Protein AF-A0A925XJE8-F1 (afdb_monomer_lite)

Radius of gyration: 25.17 Å; chains: 1; bounding box: 56×82×47 Å

Foldseek 3Di:
DDDDDDDDDDDDDDDDDDPDPDPPPPDDDDLQPPPLPCLVPPVCVVSVVQCVDPVSVLVSLVVLLVCLVAVLPCVNPVVVLVVVCVVCLVVQQPDPPDPAHSVLVCCQRVQDQDPPPRDPDDRDGHSNRSSVSSSVNSCPDPSSVVSVVVVVPD

Sequence (154 aa):
GRPRDGGPGGPGGGPPGAGGPGGGGPRGGNVELDPLVGLTDKSKPLRSRLLAVPSLKAKYLAHVKQIAEESLDWKTLGPVVAQYEKLIGKEIEADTKKLTSYAAFQQAVSGTAAPAAEQRGRPHMGLKQFADQRRAFLLNHAEIKALGATTSAK

Secondary structure (DSSP, 8-state):
------PPPPP----------------S--TT--TTTTTT-TT-HHHHHHHTSHHHHHHHHHHHHHIIIIIS-HHHHHHHHHHHHHHHHHHHHH-SS-SS-HHHHHHHHH-PPPPTTS-SSSPPPPHHHHHHHHHHHHHH-HHHHHHHHHHTT-

Structure (mmCIF, N/CA/C/O backbone):
data_AF-A0A925XJE8-F1
#
_entry.id   AF-A0A925XJE8-F1
#
loop_
_atom_site.group_PDB
_atom_site.id
_atom_site.type_symbol
_atom_site.label_atom_id
_atom_site.label_alt_id
_atom_site.label_comp_id
_atom_site.label_asym_id
_atom_site.label_entity_id
_atom_site.label_seq_id
_atom_site.pdbx_PDB_ins_code
_atom_site.Cartn_x
_atom_site.Cartn_y
_atom_site.Cartn_z
_atom_site.occupancy
_atom_site.B_iso_or_equiv
_atom_site.auth_seq_id
_atom_site.auth_comp_id
_atom_site.auth_asym_id
_atom_site.auth_atom_id
_atom_site.pdbx_PDB_model_num
ATOM 1 N N . GLY A 1 1 ? 31.530 -67.759 -20.639 1.00 37.84 1 GLY A N 1
ATOM 2 C CA . GLY A 1 1 ? 31.417 -67.253 -19.251 1.00 37.84 1 GLY A CA 1
ATOM 3 C C . GLY A 1 1 ? 32.752 -66.653 -18.855 1.00 37.84 1 GLY A C 1
ATOM 4 O O . GLY A 1 1 ? 33.748 -67.178 -19.314 1.00 37.84 1 GLY A O 1
ATOM 5 N N . ARG A 1 2 ? 32.871 -65.575 -18.082 1.00 39.50 2 ARG A N 1
ATOM 6 C CA . ARG A 1 2 ? 31.941 -64.830 -17.215 1.00 39.50 2 ARG A CA 1
ATOM 7 C C . ARG A 1 2 ? 32.265 -63.317 -17.295 1.00 39.50 2 ARG A C 1
ATOM 9 O O . ARG A 1 2 ? 33.362 -62.984 -17.730 1.00 39.50 2 ARG A O 1
ATOM 16 N N . PRO A 1 3 ? 31.338 -62.427 -16.900 1.00 44.25 3 PRO A N 1
ATOM 17 C CA . PRO A 1 3 ? 31.505 -60.974 -16.964 1.00 44.25 3 PRO A CA 1
ATOM 18 C C . PRO A 1 3 ? 31.995 -60.332 -15.648 1.00 44.25 3 PRO A C 1
ATOM 20 O O . PRO A 1 3 ? 31.817 -60.911 -14.580 1.00 44.25 3 PRO A O 1
ATOM 23 N N . ARG A 1 4 ? 32.439 -59.070 -15.789 1.00 44.06 4 ARG A N 1
ATOM 24 C CA . ARG A 1 4 ? 32.437 -57.940 -14.828 1.00 44.06 4 ARG A CA 1
ATOM 25 C C . ARG A 1 4 ? 33.266 -58.071 -13.544 1.00 44.06 4 ARG A C 1
ATOM 27 O O . ARG A 1 4 ? 32.805 -58.614 -12.545 1.00 44.06 4 ARG A O 1
ATOM 34 N N . ASP A 1 5 ? 34.398 -57.372 -13.546 1.00 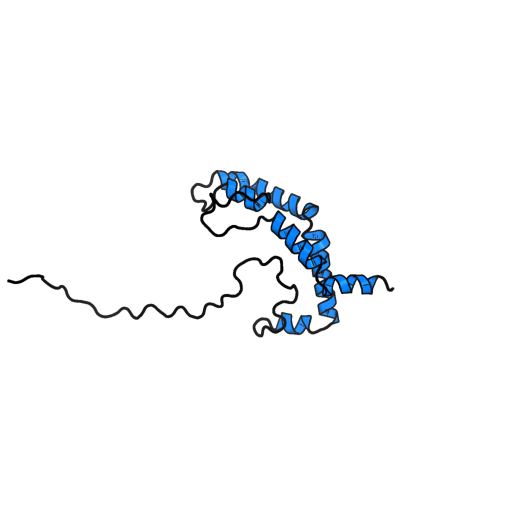43.66 5 ASP A N 1
ATOM 35 C CA . ASP A 1 5 ? 35.084 -56.908 -12.341 1.00 43.66 5 ASP A CA 1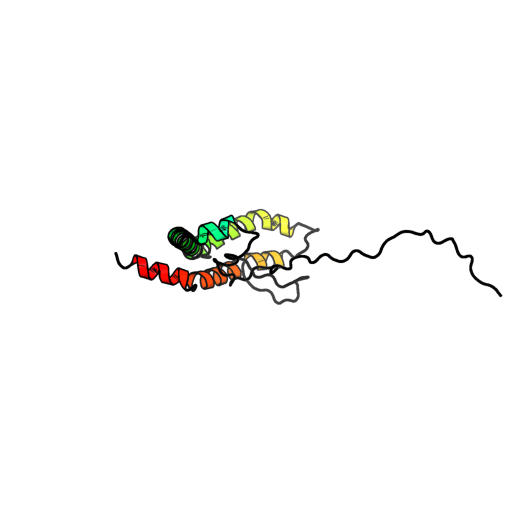
ATOM 36 C C . ASP A 1 5 ? 34.215 -55.875 -11.607 1.00 43.66 5 ASP A C 1
ATOM 38 O O . ASP A 1 5 ? 33.996 -54.752 -12.069 1.00 43.66 5 ASP A O 1
ATOM 42 N N . GLY A 1 6 ? 33.664 -56.297 -10.470 1.00 37.69 6 GLY A N 1
ATOM 43 C CA . GLY A 1 6 ? 33.004 -55.435 -9.499 1.00 37.69 6 GLY A CA 1
ATOM 44 C C . GLY A 1 6 ? 34.038 -54.763 -8.600 1.00 37.69 6 GLY A C 1
ATOM 45 O O . GLY A 1 6 ? 34.721 -55.435 -7.830 1.00 37.69 6 GLY A O 1
ATOM 46 N N . GLY A 1 7 ? 34.134 -53.436 -8.686 1.00 39.06 7 GLY A N 1
ATOM 47 C CA . GLY A 1 7 ? 34.843 -52.622 -7.699 1.00 39.06 7 GLY A CA 1
ATOM 48 C C . GLY A 1 7 ? 34.026 -52.465 -6.401 1.00 39.06 7 GLY A C 1
ATOM 49 O O . GLY A 1 7 ? 32.794 -52.522 -6.454 1.00 39.06 7 GLY A O 1
ATOM 50 N N . PRO A 1 8 ? 34.670 -52.279 -5.232 1.00 45.00 8 PRO A N 1
ATOM 51 C CA . PRO A 1 8 ? 34.026 -52.414 -3.926 1.00 45.00 8 PRO A CA 1
ATOM 52 C C . PRO A 1 8 ? 33.112 -51.228 -3.599 1.00 45.00 8 PRO A C 1
ATOM 54 O O . PRO A 1 8 ? 33.530 -50.071 -3.641 1.00 45.00 8 PRO A O 1
ATOM 57 N N . GLY A 1 9 ? 31.869 -51.528 -3.217 1.00 38.34 9 GLY A N 1
ATOM 58 C CA . GLY A 1 9 ? 30.932 -50.560 -2.653 1.00 38.34 9 GLY A CA 1
ATOM 59 C C . GLY A 1 9 ? 31.372 -50.111 -1.260 1.00 38.34 9 GLY A C 1
ATOM 60 O O . GLY A 1 9 ? 31.465 -50.921 -0.339 1.00 38.34 9 GLY A O 1
ATOM 61 N N . GLY A 1 10 ? 31.633 -48.813 -1.109 1.00 40.34 10 GLY A N 1
ATOM 62 C CA . GLY A 1 10 ? 31.811 -48.175 0.192 1.00 40.34 10 GLY A CA 1
ATOM 63 C C . GLY A 1 10 ? 30.463 -47.990 0.910 1.00 40.34 10 GLY A C 1
ATOM 64 O O . GLY A 1 10 ? 29.484 -47.611 0.262 1.00 40.34 10 GLY A O 1
ATOM 65 N N . PRO A 1 11 ? 30.377 -48.236 2.228 1.00 45.75 11 PRO A N 1
ATOM 66 C CA . PRO A 1 11 ? 29.166 -48.013 3.005 1.00 45.75 11 PRO A CA 1
ATOM 67 C C . PRO A 1 11 ? 29.133 -46.577 3.547 1.00 45.75 11 PRO A C 1
ATOM 69 O O . PRO A 1 11 ? 30.085 -46.135 4.185 1.00 45.75 11 PRO A O 1
ATOM 72 N N . GLY A 1 12 ? 28.019 -45.865 3.363 1.00 40.06 12 GLY A N 1
ATOM 73 C CA . GLY A 1 12 ? 27.729 -44.666 4.158 1.00 40.06 12 GLY A CA 1
ATOM 74 C C . GLY A 1 12 ? 27.203 -43.473 3.368 1.00 40.06 12 GLY A C 1
ATOM 75 O O . GLY A 1 12 ? 27.959 -42.644 2.880 1.00 40.06 12 GLY A O 1
ATOM 76 N N . GLY A 1 13 ? 25.882 -43.343 3.330 1.00 38.59 13 GLY A N 1
ATOM 77 C CA . GLY A 1 13 ? 25.186 -42.130 2.918 1.00 38.59 13 GLY A CA 1
ATOM 78 C C . GLY A 1 13 ? 23.717 -42.317 3.248 1.00 38.59 13 GLY A C 1
ATOM 79 O O . GLY A 1 13 ? 23.016 -43.002 2.514 1.00 38.59 13 GLY A O 1
ATOM 80 N N . GLY A 1 14 ? 23.309 -41.837 4.424 1.00 39.94 14 GLY A N 1
ATOM 81 C CA . GLY A 1 14 ? 21.997 -42.086 5.019 1.00 39.94 14 GLY A CA 1
ATOM 82 C C . GLY A 1 14 ? 20.805 -41.688 4.135 1.00 39.94 14 GLY A C 1
ATOM 83 O O . GLY A 1 14 ? 20.974 -41.040 3.101 1.00 39.94 14 GLY A O 1
ATOM 84 N N . PRO A 1 15 ? 19.584 -42.071 4.545 1.00 46.41 15 PRO A N 1
ATOM 85 C CA . PRO A 1 15 ? 18.379 -41.788 3.779 1.00 46.41 15 PRO A CA 1
ATOM 86 C C . PRO A 1 15 ? 18.255 -40.278 3.532 1.00 46.41 15 PRO A C 1
ATOM 88 O O . PRO A 1 15 ? 18.564 -39.505 4.446 1.00 46.41 15 PRO A O 1
ATOM 91 N N . PRO A 1 16 ? 17.797 -39.839 2.342 1.00 46.22 16 PRO A N 1
ATOM 92 C CA . PRO A 1 16 ? 17.530 -38.432 2.104 1.00 46.22 16 PRO A CA 1
ATOM 93 C C . PRO A 1 16 ? 16.570 -37.946 3.183 1.00 46.22 16 PRO A C 1
ATOM 95 O O . PRO A 1 16 ? 15.459 -38.458 3.331 1.00 46.22 16 PRO A O 1
ATOM 98 N N . GLY A 1 17 ? 17.084 -37.018 3.991 1.00 40.06 17 GLY A N 1
ATOM 99 C CA . GLY A 1 17 ? 16.416 -36.494 5.162 1.00 40.06 17 GLY A CA 1
ATOM 100 C C . GLY A 1 17 ? 14.999 -36.079 4.816 1.00 40.06 17 GLY A C 1
ATOM 101 O O . GLY A 1 17 ? 14.759 -35.374 3.835 1.00 40.06 17 GLY A O 1
ATOM 102 N N . ALA A 1 18 ? 14.080 -36.547 5.656 1.00 41.31 18 ALA A N 1
ATOM 103 C CA . ALA A 1 18 ? 12.727 -36.054 5.745 1.00 41.31 18 ALA A CA 1
ATOM 104 C C . ALA A 1 18 ? 12.753 -34.528 5.626 1.00 41.31 18 ALA A C 1
ATOM 106 O O . ALA A 1 18 ? 13.340 -33.839 6.465 1.00 41.31 18 ALA A O 1
ATOM 107 N N . GLY A 1 19 ? 12.130 -34.013 4.564 1.00 37.25 19 GLY A N 1
ATOM 108 C CA . GLY A 1 19 ? 11.743 -32.618 4.504 1.00 37.25 19 GLY A CA 1
ATOM 109 C C . GLY A 1 19 ? 10.903 -32.356 5.742 1.00 37.25 19 GLY A C 1
ATOM 110 O O . GLY A 1 19 ? 9.752 -32.784 5.815 1.00 37.25 19 GLY A O 1
ATOM 111 N N . GLY A 1 20 ? 11.520 -31.729 6.746 1.00 37.16 20 GLY A N 1
ATOM 112 C CA . GLY A 1 20 ? 10.824 -31.290 7.942 1.00 37.16 20 GLY A CA 1
ATOM 113 C C . GLY A 1 20 ? 9.610 -30.467 7.518 1.00 37.16 20 GLY A C 1
ATOM 114 O O . GLY A 1 20 ? 9.657 -29.853 6.446 1.00 37.16 20 GLY A O 1
ATOM 115 N N . PRO A 1 21 ? 8.522 -30.464 8.304 1.00 41.53 21 PRO A N 1
ATOM 116 C CA . PRO A 1 21 ? 7.301 -29.753 7.967 1.00 41.53 21 PRO A CA 1
ATOM 117 C C . PRO A 1 21 ? 7.611 -28.258 7.924 1.00 41.53 21 PRO A C 1
ATOM 119 O O . PRO A 1 21 ? 7.509 -27.530 8.909 1.00 41.53 21 PRO A O 1
ATOM 122 N N . GLY A 1 22 ? 8.062 -27.806 6.757 1.00 36.00 22 GLY A N 1
ATOM 123 C CA . GLY A 1 22 ? 8.247 -26.416 6.441 1.00 36.00 22 GLY A CA 1
ATOM 124 C C . GLY A 1 22 ? 6.866 -25.816 6.526 1.00 36.00 22 GLY A C 1
ATOM 125 O O . GLY A 1 22 ? 6.006 -26.146 5.712 1.00 36.00 22 GLY A O 1
ATOM 126 N N . GLY A 1 23 ? 6.658 -24.987 7.547 1.00 38.62 23 GLY A N 1
ATOM 127 C CA . GLY A 1 23 ? 5.463 -24.184 7.712 1.00 38.62 23 GLY A CA 1
ATOM 128 C C . GLY A 1 23 ? 5.204 -23.425 6.421 1.00 38.62 23 GLY A C 1
ATOM 129 O O . GLY A 1 23 ? 5.772 -22.362 6.176 1.00 38.62 23 GLY A O 1
ATOM 130 N N . GLY A 1 24 ? 4.347 -24.002 5.585 1.00 36.81 24 GLY A N 1
ATOM 131 C CA . GLY A 1 24 ? 3.751 -23.372 4.427 1.00 36.81 24 GLY A CA 1
ATOM 132 C C . GLY A 1 24 ? 2.715 -22.376 4.915 1.00 36.81 24 GLY A C 1
ATOM 133 O O . GLY A 1 24 ? 1.530 -22.531 4.648 1.00 36.81 24 GLY A O 1
ATOM 134 N N . GLY A 1 25 ? 3.156 -21.359 5.659 1.00 44.28 25 GLY A N 1
ATOM 135 C CA . GLY A 1 25 ? 2.393 -20.125 5.744 1.00 44.28 25 GLY A CA 1
ATOM 136 C C . GLY A 1 25 ? 2.192 -19.617 4.313 1.00 44.28 25 GLY A C 1
ATOM 137 O O . GLY A 1 25 ? 3.124 -19.765 3.515 1.00 44.28 25 GLY A O 1
ATOM 138 N N . PRO A 1 26 ? 1.015 -19.080 3.949 1.00 42.03 26 PRO A N 1
ATOM 139 C CA . PRO A 1 26 ? 0.713 -18.678 2.580 1.00 42.03 26 PRO A CA 1
ATOM 140 C C . PRO A 1 26 ? 1.847 -17.839 1.979 1.00 42.03 26 PRO A C 1
ATOM 142 O O . PRO A 1 26 ? 2.068 -16.683 2.341 1.00 42.03 26 PRO A O 1
ATOM 145 N N . ARG A 1 27 ? 2.620 -18.461 1.085 1.00 46.12 27 ARG A N 1
ATOM 146 C CA . ARG A 1 27 ? 3.719 -17.826 0.365 1.00 46.12 27 ARG A CA 1
ATOM 147 C C . ARG A 1 27 ? 3.113 -17.026 -0.783 1.00 46.12 27 ARG A C 1
ATOM 149 O O . ARG A 1 27 ? 2.842 -17.578 -1.846 1.00 46.12 27 ARG A O 1
ATOM 156 N N . GLY A 1 28 ? 2.894 -15.736 -0.536 1.00 43.50 28 GLY A N 1
ATOM 157 C CA . GLY A 1 28 ? 2.559 -14.745 -1.558 1.00 43.50 28 GLY A CA 1
ATOM 158 C C . GLY A 1 28 ? 1.283 -13.958 -1.270 1.00 43.50 28 GLY A C 1
ATOM 159 O O . GLY A 1 28 ? 0.187 -14.486 -1.399 1.00 43.50 28 GLY A O 1
ATOM 160 N N . GLY A 1 29 ? 1.474 -12.687 -0.904 1.00 57.59 29 GLY A N 1
ATOM 161 C CA . GLY A 1 29 ? 0.644 -11.529 -1.259 1.00 57.59 29 GLY A CA 1
ATOM 162 C C . GLY A 1 29 ? -0.834 -11.756 -1.557 1.00 57.59 29 GLY A C 1
ATOM 163 O O . GLY A 1 29 ? -1.266 -11.466 -2.668 1.00 57.59 29 GLY A O 1
ATOM 164 N N . ASN A 1 30 ? -1.625 -12.200 -0.578 1.00 73.12 30 ASN A N 1
ATOM 165 C CA . ASN A 1 30 ? -3.065 -12.042 -0.716 1.00 73.12 30 ASN A CA 1
ATOM 166 C C . ASN A 1 30 ? -3.420 -10.571 -0.429 1.00 73.12 30 ASN A C 1
ATOM 168 O O . ASN A 1 30 ? -3.249 -10.098 0.698 1.00 73.12 30 ASN A O 1
ATOM 172 N N . VAL A 1 31 ? -3.902 -9.847 -1.445 1.00 88.25 31 VAL A N 1
ATOM 173 C CA . VAL A 1 31 ? -4.439 -8.478 -1.310 1.00 88.25 31 VAL A CA 1
ATOM 174 C C . VAL A 1 31 ? -5.609 -8.413 -0.319 1.00 88.25 31 VAL A C 1
ATOM 176 O O . VAL A 1 31 ? -5.906 -7.346 0.212 1.00 88.25 31 VAL A O 1
ATOM 179 N N . GLU A 1 32 ? -6.192 -9.561 0.019 1.00 88.62 32 GLU A N 1
ATOM 180 C CA . GLU A 1 32 ? -7.301 -9.746 0.956 1.00 88.62 32 GLU A CA 1
ATOM 181 C C . GLU A 1 32 ? -6.851 -10.219 2.346 1.00 88.62 32 GLU A C 1
ATOM 183 O O . GLU A 1 32 ? -7.670 -10.618 3.169 1.00 88.62 32 GLU A O 1
ATOM 188 N N . LEU A 1 33 ? -5.547 -10.206 2.651 1.00 90.12 33 LEU A N 1
ATOM 189 C CA . LEU A 1 33 ? -5.077 -10.622 3.972 1.00 90.12 33 LEU A CA 1
ATOM 190 C C . LEU A 1 33 ? -5.691 -9.737 5.066 1.00 90.12 33 LEU A C 1
ATOM 192 O O . LEU A 1 33 ? -5.446 -8.530 5.095 1.00 90.12 33 LEU A O 1
ATOM 196 N N . ASP A 1 34 ? -6.449 -10.323 5.983 1.00 90.81 34 ASP A N 1
ATOM 197 C CA . ASP A 1 34 ? -7.084 -9.576 7.069 1.00 90.81 34 ASP A CA 1
ATOM 198 C C . ASP A 1 34 ? -6.029 -8.771 7.871 1.00 90.81 34 ASP A C 1
ATOM 200 O O . ASP A 1 34 ? -5.033 -9.353 8.325 1.00 90.81 34 ASP A O 1
ATOM 204 N N . PRO A 1 35 ? -6.188 -7.440 8.055 1.00 91.12 35 PRO A N 1
ATOM 205 C CA . PRO A 1 35 ? -5.285 -6.644 8.891 1.00 91.12 35 PRO A CA 1
ATOM 206 C C . PRO A 1 35 ? -5.192 -7.147 10.340 1.00 91.12 35 PRO A C 1
ATOM 208 O O . PRO A 1 35 ? -4.226 -6.833 11.031 1.00 91.12 35 PRO A O 1
ATOM 211 N N . LEU A 1 36 ? -6.140 -7.954 10.806 1.00 90.81 36 LEU A N 1
ATOM 212 C CA . LEU A 1 36 ? -6.200 -8.585 12.122 1.00 90.81 36 LEU A CA 1
ATOM 213 C C . LEU A 1 36 ? -5.865 -10.083 12.079 1.00 90.81 36 LEU A C 1
ATOM 215 O O . LEU A 1 36 ? -6.095 -10.811 13.041 1.00 90.81 36 LEU A O 1
ATOM 219 N N . VAL A 1 37 ? -5.238 -10.567 11.007 1.00 88.06 37 VAL A N 1
ATOM 220 C CA . VAL A 1 37 ? -4.764 -11.953 10.950 1.00 88.06 37 VAL A CA 1
ATOM 221 C C . VAL A 1 37 ? -3.752 -12.248 12.069 1.00 88.06 37 VAL A C 1
ATOM 223 O O . VAL A 1 37 ? -2.937 -11.397 12.460 1.00 88.06 37 VAL A O 1
ATOM 226 N N . GLY A 1 38 ? -3.782 -13.481 12.579 1.00 80.69 38 GLY A N 1
ATOM 227 C CA . GLY A 1 38 ? -2.796 -13.989 13.535 1.00 80.69 38 GLY A CA 1
ATOM 228 C C . GLY A 1 38 ? -2.933 -13.440 14.957 1.00 80.69 38 GLY A C 1
ATOM 229 O O . GLY A 1 38 ? -1.963 -13.491 15.707 1.00 80.69 38 GLY A O 1
ATOM 230 N N . LEU A 1 39 ? -4.104 -12.926 15.351 1.00 83.25 39 LEU A N 1
ATOM 231 C CA . LEU A 1 39 ? -4.358 -12.493 16.735 1.00 83.25 39 LEU A CA 1
ATOM 232 C C . LEU A 1 39 ? -4.297 -13.632 17.759 1.00 83.25 39 LEU A C 1
ATOM 234 O O . LEU A 1 39 ? -4.006 -13.388 18.923 1.00 83.25 39 LEU A O 1
ATOM 238 N N . THR A 1 40 ? -4.531 -14.871 17.334 1.00 81.94 40 THR A N 1
ATOM 239 C CA . THR A 1 40 ? -4.454 -16.071 18.182 1.00 81.94 40 THR A CA 1
ATOM 240 C C . THR A 1 40 ? -3.137 -16.836 18.015 1.00 81.94 40 THR A C 1
ATOM 242 O O . THR A 1 40 ? -2.955 -17.905 18.599 1.00 81.94 40 THR A O 1
ATOM 245 N N . ASP A 1 41 ? -2.198 -16.297 17.233 1.00 84.50 41 ASP A N 1
ATOM 246 C CA . ASP A 1 41 ? -0.925 -16.948 16.945 1.00 84.50 41 ASP A CA 1
ATOM 247 C C . ASP A 1 41 ? 0.031 -16.843 18.142 1.00 84.50 41 ASP A C 1
ATOM 249 O O . ASP A 1 41 ? 0.527 -15.768 18.493 1.00 84.50 41 ASP A O 1
ATOM 253 N N . LYS A 1 42 ? 0.323 -17.997 18.751 1.00 85.50 42 LYS A N 1
ATOM 254 C CA . LYS A 1 42 ? 1.225 -18.115 19.904 1.00 85.50 42 LYS A CA 1
ATOM 255 C C . LYS A 1 42 ? 2.663 -17.690 19.582 1.00 85.50 42 LYS A C 1
ATOM 257 O O . LYS A 1 42 ? 3.378 -17.296 20.497 1.00 85.50 42 LYS A O 1
ATOM 262 N N . SER A 1 43 ? 3.077 -17.716 18.311 1.00 89.81 43 SER A N 1
ATOM 263 C CA . SER A 1 43 ? 4.400 -17.241 17.875 1.00 89.81 43 SER A CA 1
ATOM 264 C C . SER A 1 43 ? 4.508 -15.710 17.792 1.00 89.81 43 SER A C 1
ATOM 266 O O . SER A 1 43 ? 5.608 -15.181 17.645 1.00 89.81 43 SER A O 1
ATOM 268 N N . LYS A 1 44 ? 3.390 -14.975 17.929 1.00 88.00 44 LYS A N 1
ATOM 269 C CA . LYS A 1 44 ? 3.324 -13.504 17.840 1.00 88.00 44 LYS A CA 1
ATOM 270 C C . LYS A 1 44 ? 2.746 -12.875 19.125 1.00 88.00 44 LYS A C 1
ATOM 272 O O . LYS A 1 44 ? 1.761 -12.134 19.054 1.00 88.00 44 LYS A O 1
ATOM 277 N N . PRO A 1 45 ? 3.348 -13.121 20.309 1.00 88.75 45 PRO A N 1
ATOM 278 C CA . PRO A 1 45 ? 2.753 -12.784 21.607 1.00 88.75 45 PRO A CA 1
ATOM 279 C C . PRO A 1 45 ? 2.548 -11.281 21.833 1.00 88.75 45 PRO A C 1
ATOM 281 O O . PRO A 1 45 ? 1.611 -10.885 22.522 1.00 88.75 45 PRO A O 1
ATOM 284 N N . LEU A 1 46 ? 3.396 -10.426 21.254 1.00 90.62 46 LEU A N 1
ATOM 285 C CA . LEU A 1 46 ? 3.225 -8.977 21.372 1.00 90.62 46 LEU A 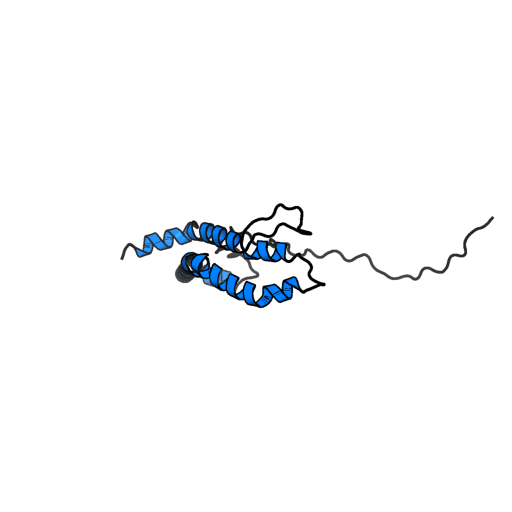CA 1
ATOM 286 C C . LEU A 1 46 ? 1.974 -8.505 20.623 1.00 90.62 46 LEU A C 1
ATOM 288 O O . LEU A 1 46 ? 1.162 -7.768 21.174 1.00 90.62 46 LEU A O 1
ATOM 292 N N . ARG A 1 47 ? 1.798 -8.959 19.378 1.00 88.69 47 ARG A N 1
ATOM 293 C CA . ARG A 1 47 ? 0.669 -8.564 18.530 1.00 88.69 47 ARG A CA 1
ATOM 294 C C . ARG A 1 47 ? -0.658 -9.035 19.119 1.00 88.69 47 ARG A C 1
ATOM 296 O O . ARG A 1 47 ? -1.595 -8.244 19.166 1.00 88.69 47 ARG A O 1
ATOM 303 N N . SER A 1 48 ? -0.721 -10.282 19.588 1.00 89.19 48 SER A N 1
ATOM 304 C CA . SER A 1 48 ? -1.934 -10.844 20.191 1.00 89.19 48 SER A CA 1
ATOM 305 C C . SER A 1 48 ? -2.349 -10.092 21.454 1.00 89.19 48 SER A C 1
ATOM 307 O O . SER A 1 48 ? -3.515 -9.735 21.594 1.00 89.19 48 SER A O 1
ATOM 309 N N . ARG A 1 49 ? -1.400 -9.768 22.343 1.00 89.50 49 ARG A N 1
ATOM 310 C CA . ARG A 1 49 ? -1.689 -9.025 23.581 1.00 89.50 49 ARG A CA 1
ATOM 311 C C . ARG A 1 49 ? -2.037 -7.560 23.334 1.00 89.50 49 ARG A C 1
ATOM 313 O O . ARG A 1 49 ? -2.959 -7.049 23.958 1.00 89.50 49 ARG A O 1
ATOM 320 N N . LEU A 1 50 ? -1.328 -6.886 22.428 1.00 90.88 50 LEU A N 1
ATOM 321 C CA . LEU A 1 50 ? -1.555 -5.468 22.142 1.00 90.88 50 LEU A CA 1
ATOM 322 C C . LEU A 1 50 ? -2.931 -5.241 21.504 1.00 90.88 50 LEU A C 1
ATOM 324 O O . LEU A 1 50 ? -3.686 -4.376 21.937 1.00 90.88 50 LEU A O 1
ATOM 328 N N . LEU A 1 51 ? -3.269 -6.037 20.488 1.00 91.88 51 LEU A N 1
ATOM 329 C CA . LEU A 1 51 ? -4.518 -5.887 19.740 1.00 91.88 51 LEU A CA 1
ATOM 330 C C . LEU A 1 51 ? -5.728 -6.529 20.439 1.00 91.88 51 LEU A C 1
ATOM 332 O O . LEU A 1 51 ? -6.853 -6.343 19.980 1.00 91.88 51 LEU A O 1
ATOM 336 N N . ALA A 1 52 ? -5.523 -7.231 21.559 1.00 90.00 52 ALA A N 1
ATOM 337 C CA . ALA A 1 52 ? -6.603 -7.612 22.468 1.00 90.00 52 ALA A CA 1
ATOM 338 C C . ALA A 1 52 ? -7.162 -6.410 23.254 1.00 90.00 52 ALA A C 1
ATOM 340 O O . ALA A 1 52 ? -8.306 -6.454 23.700 1.00 90.00 52 ALA A O 1
ATOM 341 N N . VAL A 1 53 ? -6.389 -5.327 23.414 1.00 93.38 53 VAL A N 1
ATOM 342 C CA . VAL A 1 53 ? -6.850 -4.104 24.086 1.00 93.38 53 VAL A CA 1
ATOM 343 C C . VAL A 1 53 ? -7.697 -3.270 23.109 1.00 93.38 53 VAL A C 1
ATOM 345 O O . VAL A 1 53 ? -7.152 -2.807 22.101 1.00 93.38 53 VAL A O 1
ATOM 348 N N . PRO A 1 54 ? -8.993 -3.000 23.385 1.00 91.94 54 PRO A N 1
ATOM 349 C CA . PRO A 1 54 ? -9.892 -2.354 22.419 1.00 91.94 54 PRO A CA 1
ATOM 350 C C . PRO A 1 54 ? -9.411 -0.985 21.921 1.00 91.94 54 PRO A C 1
ATOM 352 O O . PRO A 1 54 ? -9.491 -0.689 20.730 1.00 91.94 54 PRO A O 1
ATOM 355 N N . SER A 1 55 ? -8.847 -0.163 22.809 1.00 93.25 55 SER A N 1
ATOM 356 C CA . SER A 1 55 ? -8.339 1.167 22.452 1.00 93.25 55 SER A CA 1
ATOM 357 C C . SER A 1 55 ? -7.116 1.107 21.530 1.00 93.25 55 SER A C 1
ATOM 359 O O . SER A 1 55 ? -6.986 1.929 20.624 1.00 93.25 55 SER A O 1
ATOM 361 N N . LEU A 1 56 ? -6.231 0.124 21.716 1.00 93.62 56 LEU A N 1
ATOM 362 C CA . LEU A 1 56 ? -5.055 -0.071 20.866 1.00 93.62 56 LEU A CA 1
ATOM 363 C C . LEU A 1 56 ? -5.436 -0.698 19.524 1.00 93.62 56 LEU A C 1
ATOM 365 O O . LEU A 1 56 ? -4.899 -0.294 18.493 1.00 93.62 56 LEU A O 1
ATOM 369 N N . LYS A 1 57 ? -6.411 -1.616 19.515 1.00 93.75 57 LYS A N 1
ATOM 370 C CA . LYS A 1 57 ? -6.994 -2.172 18.288 1.00 93.75 57 LYS A CA 1
ATOM 371 C C . LYS A 1 57 ? -7.602 -1.075 17.410 1.00 93.75 57 LYS A C 1
ATOM 373 O O . LYS A 1 57 ? -7.314 -1.022 16.217 1.00 93.75 57 LYS A O 1
ATOM 378 N N . ALA A 1 58 ? -8.379 -0.166 18.001 1.00 93.75 58 ALA A N 1
ATOM 379 C CA . ALA A 1 58 ? -8.978 0.957 17.282 1.00 93.75 58 ALA A CA 1
ATOM 380 C C . ALA A 1 58 ? -7.915 1.891 16.675 1.00 93.75 58 ALA A C 1
ATOM 382 O O . ALA A 1 58 ? -8.001 2.230 15.497 1.00 93.75 58 ALA A O 1
ATOM 383 N N . LYS A 1 59 ? -6.868 2.245 17.440 1.00 94.62 59 LYS A N 1
ATOM 384 C CA . LYS A 1 59 ? -5.736 3.046 16.931 1.00 94.62 59 LYS A CA 1
ATOM 385 C C . LYS A 1 59 ? -5.008 2.349 15.783 1.00 94.62 59 LYS A C 1
ATOM 387 O O . LYS A 1 59 ? -4.719 2.975 14.770 1.00 94.62 59 LYS A O 1
ATOM 392 N N . TYR A 1 60 ? -4.747 1.049 15.914 1.00 95.56 60 TYR A N 1
ATOM 393 C CA . TYR A 1 60 ? -4.131 0.256 14.852 1.00 95.56 60 TYR A CA 1
ATOM 394 C C . TYR A 1 60 ? -4.950 0.310 13.558 1.00 95.56 60 TYR A C 1
ATOM 396 O O . TYR A 1 60 ? -4.410 0.622 12.501 1.00 95.56 60 TYR A O 1
ATOM 404 N N . LEU A 1 61 ? -6.258 0.064 13.641 1.00 95.81 61 LEU A N 1
ATOM 405 C CA . LEU A 1 61 ? -7.146 0.103 12.482 1.00 95.81 61 LEU A CA 1
ATOM 406 C C . LEU A 1 61 ? -7.269 1.511 11.877 1.00 95.81 61 LEU A C 1
ATOM 408 O O . LEU A 1 61 ? -7.367 1.630 10.658 1.00 95.81 61 LEU A O 1
ATOM 412 N N . ALA A 1 62 ? -7.190 2.571 12.688 1.00 95.81 62 ALA A N 1
ATOM 413 C CA . ALA A 1 62 ? -7.120 3.945 12.192 1.00 95.81 62 ALA A CA 1
ATOM 414 C C . ALA A 1 62 ? -5.843 4.193 11.371 1.00 95.81 62 ALA A C 1
ATOM 416 O O . ALA A 1 62 ? -5.916 4.772 10.290 1.00 95.81 62 ALA A O 1
ATOM 417 N N . HIS A 1 63 ? -4.689 3.682 11.813 1.00 96.69 63 HIS A N 1
ATOM 418 C CA . HIS A 1 63 ? -3.458 3.743 11.018 1.00 96.69 63 HIS A CA 1
ATOM 419 C C . HIS A 1 63 ? -3.551 2.914 9.733 1.00 96.69 63 HIS A C 1
ATOM 421 O O . HIS A 1 63 ? -3.094 3.357 8.684 1.00 96.69 63 HIS A O 1
ATOM 427 N N . VAL A 1 64 ? -4.175 1.732 9.779 1.00 96.25 64 VAL A N 1
ATOM 428 C CA . VAL A 1 64 ? -4.404 0.920 8.571 1.00 96.25 64 VAL A CA 1
ATOM 429 C C . VAL A 1 64 ? -5.288 1.668 7.570 1.00 96.25 64 VAL A C 1
ATOM 431 O O . VAL A 1 64 ? -4.993 1.655 6.375 1.00 96.25 64 VAL A O 1
ATOM 434 N N . LYS A 1 65 ? -6.336 2.351 8.047 1.00 96.38 65 LYS A N 1
ATOM 435 C CA . LYS A 1 65 ? -7.179 3.219 7.220 1.00 96.38 65 LYS A CA 1
ATOM 436 C C . LYS A 1 65 ? -6.353 4.331 6.574 1.00 96.38 65 LYS A C 1
ATOM 438 O O . LYS A 1 65 ? -6.400 4.471 5.359 1.00 96.38 65 LYS A O 1
ATOM 443 N N . GLN A 1 66 ? -5.553 5.049 7.361 1.00 96.69 66 GLN A N 1
ATOM 444 C CA . GLN A 1 66 ? -4.701 6.129 6.865 1.00 96.69 66 GLN A CA 1
ATOM 445 C C . GLN A 1 66 ? -3.731 5.640 5.776 1.00 96.69 66 GLN A C 1
ATOM 447 O O . GLN A 1 66 ? -3.634 6.245 4.713 1.00 96.69 66 GLN A O 1
ATOM 452 N N . ILE A 1 67 ? -3.074 4.493 5.985 1.00 96.25 67 ILE A N 1
ATOM 453 C CA . ILE A 1 67 ? -2.197 3.875 4.976 1.00 96.25 67 ILE A CA 1
ATOM 454 C C . ILE A 1 67 ? -2.972 3.580 3.685 1.00 96.25 67 ILE A C 1
ATOM 456 O O . ILE A 1 67 ? -2.460 3.819 2.592 1.00 96.25 67 ILE A O 1
ATOM 460 N N . ALA A 1 68 ? -4.197 3.061 3.792 1.00 96.00 68 ALA A N 1
ATOM 461 C CA . ALA A 1 68 ? -5.027 2.772 2.629 1.00 96.00 68 ALA A CA 1
ATOM 462 C C . ALA A 1 68 ? -5.481 4.047 1.895 1.00 96.00 68 ALA A C 1
ATOM 464 O O . ALA A 1 68 ? -5.525 4.059 0.666 1.00 96.00 68 ALA A O 1
ATOM 465 N N . GLU A 1 69 ? -5.809 5.116 2.618 1.00 95.62 69 GLU A N 1
ATOM 466 C CA . GLU A 1 69 ? -6.277 6.378 2.034 1.00 95.62 69 GLU A CA 1
ATOM 467 C C . GLU A 1 69 ? -5.144 7.183 1.395 1.00 95.62 69 GLU A C 1
ATOM 469 O O . GLU A 1 69 ? -5.327 7.682 0.288 1.00 95.62 69 GLU A O 1
ATOM 474 N N . GLU A 1 70 ? -3.990 7.267 2.059 1.00 95.44 70 GLU A N 1
ATOM 475 C CA . GLU A 1 70 ? -2.907 8.189 1.705 1.00 95.44 70 GLU A CA 1
ATOM 476 C C . GLU A 1 70 ? -1.752 7.488 0.982 1.00 95.44 70 GLU A C 1
ATOM 478 O O . GLU A 1 70 ? -1.315 7.927 -0.082 1.00 95.44 70 GLU A O 1
ATOM 483 N N . SER A 1 71 ? -1.239 6.396 1.558 1.00 95.06 71 SER A N 1
ATOM 484 C CA . SER A 1 71 ? 0.004 5.761 1.098 1.00 95.06 71 SER A CA 1
ATOM 485 C C . SER A 1 71 ? -0.207 4.780 -0.054 1.00 95.06 71 SER A C 1
ATOM 487 O O . SER A 1 71 ? 0.654 4.667 -0.921 1.00 95.06 71 SER A O 1
ATOM 489 N N . LEU A 1 72 ? -1.330 4.055 -0.064 1.00 95.38 72 LEU A N 1
ATOM 490 C CA . LEU A 1 72 ? -1.679 3.106 -1.128 1.00 95.38 72 LEU A CA 1
ATOM 491 C C . LEU A 1 72 ? -2.444 3.750 -2.291 1.00 95.38 72 LEU A C 1
ATOM 493 O O . LEU A 1 72 ? -2.734 3.061 -3.267 1.00 95.38 72 LEU A O 1
ATOM 497 N N . ASP A 1 73 ? -2.783 5.041 -2.221 1.00 95.56 73 ASP A N 1
ATOM 498 C CA . ASP A 1 73 ? -3.294 5.751 -3.394 1.00 95.56 73 ASP A CA 1
ATOM 499 C C . ASP A 1 73 ? -2.192 5.816 -4.460 1.00 95.56 73 ASP A C 1
ATOM 501 O O . ASP A 1 73 ? -1.088 6.309 -4.212 1.00 95.56 73 ASP A O 1
ATOM 505 N N . TRP A 1 74 ? -2.490 5.332 -5.668 1.00 94.25 74 TRP A N 1
ATOM 506 C CA . TRP A 1 74 ? -1.549 5.354 -6.784 1.00 94.25 74 TRP A CA 1
ATOM 507 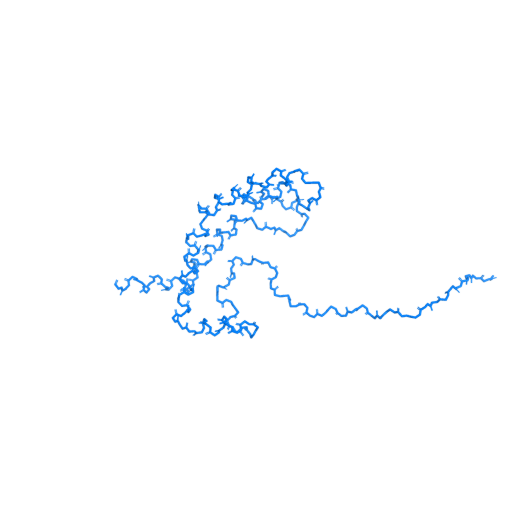C C . TRP A 1 74 ? -1.109 6.770 -7.168 1.00 94.25 74 TRP A C 1
ATOM 509 O O . TRP A 1 74 ? -0.017 6.945 -7.705 1.00 94.25 74 TRP A O 1
ATOM 519 N N . LYS A 1 75 ? -1.905 7.797 -6.855 1.00 94.50 75 LYS A N 1
ATOM 520 C CA . LYS A 1 75 ? -1.493 9.198 -7.024 1.00 94.50 75 LYS A CA 1
ATOM 521 C C . LYS A 1 75 ? -0.281 9.556 -6.159 1.00 94.50 75 LYS A C 1
ATOM 523 O O . LYS A 1 75 ? 0.541 10.359 -6.588 1.00 94.50 75 LYS A O 1
ATOM 528 N N . THR A 1 76 ? -0.157 8.944 -4.982 1.00 94.94 76 THR A N 1
ATOM 529 C CA . THR A 1 76 ? 0.965 9.132 -4.052 1.00 94.94 76 THR A CA 1
ATOM 530 C C . THR A 1 76 ? 2.087 8.132 -4.328 1.00 94.94 76 THR A C 1
ATOM 532 O O . THR A 1 76 ? 3.255 8.507 -4.405 1.00 94.94 76 THR A O 1
ATOM 535 N N . LEU A 1 77 ? 1.743 6.852 -4.500 1.00 94.62 77 LEU A N 1
ATOM 536 C CA . LEU A 1 77 ? 2.716 5.768 -4.654 1.00 94.62 77 LEU A CA 1
ATOM 537 C C . LEU A 1 77 ? 3.356 5.733 -6.049 1.00 94.62 77 LEU A C 1
ATOM 539 O O . LEU A 1 77 ? 4.546 5.449 -6.174 1.00 94.62 77 LEU A O 1
ATOM 543 N N . GLY A 1 78 ? 2.593 6.040 -7.099 1.00 93.25 78 GLY A N 1
ATOM 544 C CA . GLY A 1 78 ? 3.043 5.988 -8.490 1.00 93.25 78 GLY A CA 1
ATOM 545 C C . GLY A 1 78 ? 4.282 6.848 -8.772 1.00 93.25 78 GLY A C 1
ATOM 546 O O . GLY A 1 78 ? 5.238 6.328 -9.347 1.00 93.25 78 GLY A O 1
ATOM 547 N N . PRO A 1 79 ? 4.340 8.122 -8.335 1.00 94.88 79 PRO A N 1
ATOM 548 C CA . PRO A 1 79 ? 5.537 8.953 -8.483 1.00 94.88 79 PRO A CA 1
ATOM 549 C C . PRO A 1 79 ? 6.785 8.379 -7.799 1.00 94.88 79 PRO A C 1
ATOM 551 O O . PRO A 1 79 ? 7.877 8.450 -8.361 1.00 94.88 79 PRO A O 1
ATOM 554 N N . VAL A 1 80 ? 6.630 7.771 -6.618 1.00 94.75 80 VAL A N 1
ATOM 555 C CA . VAL A 1 80 ? 7.733 7.120 -5.891 1.00 94.75 80 VAL A CA 1
ATOM 556 C C . VAL A 1 80 ? 8.245 5.914 -6.677 1.00 94.75 80 VAL A C 1
ATOM 558 O O . VAL A 1 80 ? 9.449 5.754 -6.874 1.00 94.75 80 VAL A O 1
ATOM 561 N N . VAL A 1 81 ? 7.329 5.089 -7.185 1.00 93.88 81 VAL A N 1
ATOM 562 C CA . VAL A 1 81 ? 7.656 3.937 -8.031 1.00 93.88 81 VAL A CA 1
ATOM 563 C C . VAL A 1 81 ? 8.387 4.380 -9.303 1.00 93.88 81 VAL A C 1
ATOM 565 O O . VAL A 1 81 ? 9.440 3.829 -9.616 1.00 93.88 81 VAL A O 1
ATOM 568 N N . ALA A 1 82 ? 7.898 5.419 -9.983 1.00 92.31 82 ALA A N 1
ATOM 569 C CA . ALA A 1 82 ? 8.521 5.964 -11.190 1.00 92.31 82 ALA A CA 1
ATOM 570 C C . ALA A 1 82 ? 9.922 6.542 -10.923 1.00 92.31 82 ALA A C 1
ATOM 572 O O . ALA A 1 82 ? 10.822 6.414 -11.756 1.00 92.31 82 ALA A O 1
ATOM 573 N N . GLN A 1 83 ? 10.140 7.158 -9.756 1.00 95.06 83 GLN A N 1
ATOM 574 C CA . GLN A 1 83 ? 11.465 7.631 -9.358 1.00 95.06 83 GLN A CA 1
ATOM 575 C C . GLN A 1 83 ? 12.455 6.468 -9.251 1.00 95.06 83 GLN A C 1
ATOM 577 O O . GLN A 1 83 ? 13.557 6.560 -9.791 1.00 95.06 83 GLN A O 1
ATOM 582 N N . TYR A 1 84 ? 12.070 5.374 -8.591 1.00 95.06 84 TYR A N 1
ATOM 583 C CA . TYR A 1 84 ? 12.924 4.192 -8.490 1.00 95.06 84 TYR A CA 1
ATOM 584 C C . TYR A 1 84 ? 13.126 3.509 -9.840 1.00 95.06 84 TYR A C 1
ATOM 586 O O . TYR A 1 84 ? 14.257 3.160 -10.163 1.00 95.06 84 TYR A O 1
ATOM 594 N N . GLU A 1 85 ? 12.081 3.389 -10.661 1.00 92.00 85 GLU A N 1
ATOM 595 C CA . GLU A 1 85 ? 12.179 2.851 -12.021 1.00 92.00 85 GLU A CA 1
ATOM 596 C C . GLU A 1 85 ? 13.211 3.619 -12.853 1.00 92.00 85 GLU A C 1
ATOM 598 O O . GLU A 1 85 ? 14.072 3.017 -13.492 1.00 92.00 85 GLU A O 1
ATOM 603 N N . LYS A 1 86 ? 13.184 4.953 -12.789 1.00 92.62 86 LYS A N 1
ATOM 604 C CA . LYS A 1 86 ? 14.142 5.811 -13.493 1.00 92.62 86 LYS A CA 1
ATOM 605 C C . LYS A 1 86 ? 15.582 5.621 -13.009 1.00 92.62 86 LYS A C 1
ATOM 607 O O . LYS A 1 86 ? 16.500 5.783 -13.810 1.00 92.62 86 LYS A O 1
ATOM 612 N N . LEU A 1 87 ? 15.780 5.320 -11.724 1.00 95.44 87 LEU A N 1
ATOM 613 C CA . LEU A 1 87 ? 17.107 5.144 -11.126 1.00 95.44 87 LEU A CA 1
ATOM 614 C C . LEU A 1 87 ? 17.776 3.818 -11.495 1.00 95.44 87 LEU A C 1
ATOM 616 O O . LEU A 1 87 ? 18.998 3.772 -11.482 1.00 95.44 87 LEU A O 1
ATOM 620 N N . ILE A 1 88 ? 16.998 2.764 -11.758 1.00 93.38 88 ILE A N 1
ATOM 621 C CA . ILE A 1 88 ? 17.535 1.406 -11.976 1.00 93.38 88 ILE A CA 1
ATOM 622 C C . ILE A 1 88 ? 17.216 0.836 -13.362 1.00 93.38 88 ILE A C 1
ATOM 624 O O . ILE A 1 88 ? 17.681 -0.247 -13.714 1.00 93.38 88 ILE A O 1
ATOM 628 N N . GLY A 1 89 ? 16.367 1.509 -14.142 1.00 90.38 89 GLY A N 1
ATOM 629 C CA . GLY A 1 89 ? 15.817 0.960 -15.377 1.00 90.38 89 GLY A CA 1
ATOM 630 C C . GLY A 1 89 ? 16.884 0.633 -16.420 1.00 90.38 89 GLY A C 1
ATOM 631 O O . GLY A 1 89 ? 16.822 -0.429 -17.035 1.00 90.38 89 GLY A O 1
ATOM 632 N N . LYS A 1 90 ? 17.893 1.498 -16.581 1.00 91.62 90 LYS A N 1
ATOM 633 C CA . LYS A 1 90 ? 18.973 1.295 -17.563 1.00 91.62 90 LYS A CA 1
ATOM 634 C C . LYS A 1 90 ? 19.906 0.162 -17.152 1.00 91.62 90 LYS A C 1
ATOM 636 O O . LYS A 1 90 ? 20.372 -0.606 -17.988 1.00 91.62 90 LYS A O 1
ATOM 641 N N . GLU A 1 91 ? 20.157 0.046 -15.858 1.00 93.00 91 GLU A N 1
ATOM 642 C CA . GLU A 1 91 ? 20.991 -0.976 -15.245 1.00 93.00 91 GLU A CA 1
ATOM 643 C C . GLU A 1 91 ? 20.334 -2.352 -15.406 1.00 93.00 91 GLU A C 1
ATOM 645 O O . GLU A 1 91 ? 21.001 -3.311 -15.787 1.00 93.00 91 GLU A O 1
ATOM 650 N N . ILE A 1 92 ? 19.012 -2.440 -15.216 1.00 90.75 92 ILE A N 1
ATOM 651 C CA . ILE A 1 92 ? 18.241 -3.667 -15.468 1.00 90.75 92 ILE A CA 1
ATOM 652 C C . ILE A 1 92 ? 18.233 -4.010 -16.961 1.00 90.75 92 ILE A C 1
ATOM 654 O O . ILE A 1 92 ? 18.364 -5.179 -17.330 1.00 90.75 92 ILE A O 1
ATOM 658 N N . GLU A 1 93 ? 18.088 -3.029 -17.850 1.00 90.56 93 GLU A N 1
ATOM 659 C CA . GLU A 1 93 ? 18.129 -3.271 -19.294 1.00 90.56 93 GLU A CA 1
ATOM 660 C C . GLU A 1 93 ? 19.494 -3.823 -19.742 1.00 90.56 93 GLU A C 1
ATOM 662 O O . GLU A 1 93 ? 19.539 -4.807 -20.485 1.00 90.56 93 GLU A O 1
ATOM 667 N N . ALA A 1 94 ? 20.590 -3.277 -19.210 1.00 93.38 94 ALA A N 1
ATOM 668 C CA . ALA A 1 94 ? 21.956 -3.695 -19.518 1.00 93.38 94 ALA A CA 1
ATOM 669 C C . ALA A 1 94 ? 22.385 -5.020 -18.851 1.00 93.38 94 ALA A C 1
ATOM 671 O O . ALA A 1 94 ? 23.341 -5.652 -19.305 1.00 93.38 94 ALA A O 1
ATOM 672 N N . ASP A 1 95 ? 21.702 -5.468 -17.792 1.00 91.50 95 ASP A N 1
ATOM 673 C CA . ASP A 1 95 ? 22.075 -6.685 -17.062 1.00 91.50 95 ASP A CA 1
ATOM 674 C C . ASP A 1 95 ? 21.911 -7.952 -17.926 1.00 91.50 95 ASP A C 1
ATOM 676 O O . ASP A 1 95 ? 20.818 -8.285 -18.381 1.00 91.50 95 ASP A O 1
ATOM 680 N N . THR A 1 96 ? 22.993 -8.701 -18.140 1.00 91.12 96 THR A N 1
ATOM 681 C CA . THR A 1 96 ? 22.993 -9.962 -18.905 1.00 91.12 96 THR A CA 1
ATOM 682 C C . THR A 1 96 ? 22.742 -11.203 -18.042 1.00 91.12 96 THR A C 1
ATOM 684 O O . THR A 1 96 ? 22.540 -12.290 -18.580 1.00 91.12 96 THR A O 1
ATOM 687 N N . LYS A 1 97 ? 22.731 -11.062 -16.710 1.00 90.06 97 LYS A N 1
ATOM 688 C CA . LYS A 1 97 ? 22.498 -12.139 -15.732 1.00 90.06 97 LYS A CA 1
ATOM 689 C C . LYS A 1 97 ? 21.106 -12.098 -15.094 1.00 90.06 97 LYS A C 1
ATOM 691 O O . LYS A 1 97 ? 20.809 -12.930 -14.235 1.00 90.06 97 LYS A O 1
ATOM 696 N N . LYS A 1 98 ? 20.247 -11.165 -15.508 1.00 81.31 98 LYS A N 1
ATOM 697 C CA . LYS A 1 98 ? 18.876 -11.037 -15.003 1.00 81.31 98 LYS A CA 1
ATOM 698 C C . LYS A 1 98 ? 18.043 -12.298 -15.241 1.00 81.31 98 LYS A C 1
ATOM 700 O O . LYS A 1 98 ? 18.076 -12.908 -16.307 1.00 81.31 98 LYS A O 1
ATOM 705 N N . LEU A 1 99 ? 17.242 -12.659 -14.237 1.00 82.75 99 LEU A N 1
ATOM 706 C CA . LEU A 1 99 ? 16.328 -13.809 -14.294 1.00 82.75 99 LEU A CA 1
ATOM 707 C C . LEU A 1 99 ? 15.032 -13.513 -15.067 1.00 82.75 99 LEU A C 1
ATOM 709 O O . LEU A 1 99 ? 14.312 -14.437 -15.436 1.00 82.75 99 LEU A O 1
ATOM 713 N N . THR A 1 100 ? 14.717 -12.233 -15.279 1.00 79.19 100 THR A N 1
ATOM 714 C CA . THR A 1 100 ? 13.491 -11.765 -15.941 1.00 79.19 100 THR A CA 1
ATOM 715 C C . THR A 1 100 ? 13.831 -10.729 -17.007 1.00 79.19 100 THR A C 1
ATOM 717 O O . THR A 1 100 ? 14.870 -10.077 -16.932 1.00 79.19 100 THR A O 1
ATOM 720 N N . SER A 1 101 ? 12.988 -10.602 -18.034 1.00 86.94 101 SER A N 1
ATOM 721 C CA . SER A 1 101 ? 13.195 -9.623 -19.103 1.00 86.94 101 SER A CA 1
ATOM 722 C C . SER A 1 101 ? 12.965 -8.190 -18.607 1.00 86.94 101 SER A C 1
ATOM 724 O O . SER A 1 101 ? 12.242 -7.960 -17.637 1.00 86.94 101 SER A O 1
ATOM 726 N N . TYR A 1 102 ? 13.537 -7.206 -19.307 1.00 87.25 102 TYR A N 1
ATOM 727 C CA . TYR A 1 102 ? 13.255 -5.794 -19.026 1.00 87.25 102 TYR A CA 1
ATOM 728 C C . TYR A 1 102 ? 11.766 -5.460 -19.222 1.00 87.25 102 TYR A C 1
ATOM 730 O O . TYR A 1 102 ? 11.181 -4.745 -18.414 1.00 87.25 102 TYR A O 1
ATOM 738 N N . ALA A 1 103 ? 11.115 -6.075 -20.217 1.00 85.69 103 ALA A N 1
ATOM 739 C CA . ALA A 1 103 ? 9.669 -5.979 -20.387 1.00 85.69 103 ALA A CA 1
ATOM 740 C C . ALA A 1 103 ? 8.916 -6.493 -19.147 1.00 85.69 103 ALA A C 1
ATOM 742 O O . ALA A 1 103 ? 8.036 -5.803 -18.644 1.00 85.69 103 ALA A O 1
ATOM 743 N N . ALA A 1 104 ? 9.293 -7.650 -18.586 1.00 83.56 104 ALA A N 1
ATOM 744 C CA . ALA A 1 104 ? 8.674 -8.173 -17.366 1.00 83.56 104 ALA A CA 1
ATOM 745 C C . ALA A 1 104 ? 8.867 -7.240 -16.155 1.00 83.56 104 ALA A C 1
ATOM 747 O O . ALA A 1 104 ? 7.947 -7.097 -15.348 1.00 83.56 104 ALA A O 1
ATOM 748 N N . PHE A 1 105 ? 10.022 -6.574 -16.051 1.00 87.62 105 PHE A N 1
ATOM 749 C CA . PHE A 1 105 ? 10.249 -5.513 -15.066 1.00 87.62 105 PHE A CA 1
ATOM 750 C C . PHE A 1 105 ? 9.283 -4.340 -15.273 1.00 87.62 105 PHE A C 1
ATOM 752 O O . PHE A 1 105 ? 8.571 -3.970 -14.339 1.00 87.62 105 PHE A O 1
ATOM 759 N N . GLN A 1 106 ? 9.180 -3.815 -16.497 1.00 86.31 106 GLN A N 1
ATOM 760 C CA . GLN A 1 106 ? 8.248 -2.731 -16.809 1.00 86.31 106 GLN A CA 1
ATOM 761 C C . GLN A 1 106 ? 6.804 -3.117 -16.478 1.00 86.31 106 GLN A C 1
ATOM 763 O O . GLN A 1 106 ? 6.088 -2.310 -15.901 1.00 86.31 106 GLN A O 1
ATOM 768 N N . GLN A 1 107 ? 6.367 -4.350 -16.753 1.00 83.69 107 GLN A N 1
ATOM 769 C CA . GLN A 1 107 ? 5.016 -4.806 -16.390 1.00 83.69 107 GLN A CA 1
ATOM 770 C C . GLN A 1 107 ? 4.804 -4.857 -14.867 1.00 83.69 107 GLN A C 1
ATOM 772 O O . GLN A 1 107 ? 3.775 -4.404 -14.362 1.00 83.69 107 GLN A O 1
ATOM 777 N N . ALA A 1 108 ? 5.790 -5.359 -14.115 1.00 84.31 108 ALA A N 1
ATOM 778 C CA . ALA A 1 108 ? 5.714 -5.425 -12.656 1.00 84.31 108 ALA A CA 1
ATOM 779 C C . ALA A 1 108 ? 5.594 -4.029 -12.012 1.00 84.31 108 ALA A C 1
ATOM 781 O O . ALA A 1 108 ? 4.945 -3.883 -10.975 1.00 84.31 108 ALA A O 1
ATOM 782 N N . VAL A 1 109 ? 6.182 -3.008 -12.638 1.00 85.56 109 VAL A N 1
ATOM 783 C CA . VAL A 1 109 ? 6.231 -1.626 -12.142 1.00 85.56 109 VAL A CA 1
ATOM 784 C C . VAL A 1 109 ? 5.054 -0.780 -12.648 1.00 85.56 109 VAL A C 1
ATOM 786 O O . VAL A 1 109 ? 4.371 -0.138 -11.849 1.00 85.56 109 VAL A O 1
ATOM 789 N N . SER A 1 110 ? 4.781 -0.806 -13.956 1.00 70.44 110 SER A N 1
ATOM 790 C CA . SER A 1 110 ? 3.794 0.054 -14.637 1.00 70.44 110 SER A CA 1
ATOM 791 C C . SER A 1 110 ? 2.342 -0.418 -14.494 1.00 70.44 110 SER A C 1
ATOM 793 O O . SER A 1 110 ? 1.413 0.362 -14.707 1.00 70.44 110 SER A O 1
ATOM 795 N N . GLY A 1 111 ? 2.118 -1.669 -14.076 1.00 60.53 111 GLY A N 1
ATOM 796 C CA . GLY A 1 111 ? 0.780 -2.175 -13.775 1.00 60.53 111 GLY A CA 1
ATOM 797 C C . GLY A 1 111 ? -0.063 -2.563 -14.989 1.00 60.53 111 GLY A C 1
ATOM 798 O O . GLY A 1 111 ? -1.260 -2.800 -14.821 1.00 60.53 111 GLY A O 1
ATOM 799 N N . THR A 1 112 ? 0.515 -2.659 -16.187 1.00 48.38 112 THR A N 1
ATOM 800 C CA . THR A 1 112 ? -0.110 -3.409 -17.282 1.00 48.38 112 THR A CA 1
ATOM 801 C C . THR A 1 112 ? 0.204 -4.895 -17.108 1.00 48.38 112 THR A C 1
ATOM 803 O O . THR A 1 112 ? 1.290 -5.273 -16.678 1.00 48.38 112 THR A O 1
ATOM 806 N N . ALA A 1 113 ? -0.778 -5.758 -17.355 1.00 45.97 113 ALA A N 1
ATOM 807 C CA . ALA A 1 113 ? -0.566 -7.198 -17.370 1.00 45.97 113 ALA A CA 1
ATOM 808 C C . ALA A 1 113 ? -0.159 -7.614 -18.790 1.00 45.97 113 ALA A C 1
ATOM 810 O O . ALA A 1 113 ? -0.915 -7.377 -19.732 1.00 45.97 113 ALA A O 1
ATOM 811 N N . ALA A 1 114 ? 1.005 -8.246 -18.952 1.00 44.75 114 ALA A N 1
ATOM 812 C CA . ALA A 1 114 ? 1.332 -8.945 -20.192 1.00 44.75 114 ALA A CA 1
ATOM 813 C C . ALA A 1 114 ? 0.639 -10.322 -20.232 1.00 44.75 114 ALA A C 1
ATOM 815 O O . ALA A 1 114 ? 0.421 -10.933 -19.179 1.00 44.75 114 ALA A O 1
ATOM 816 N N . PRO A 1 115 ? 0.309 -10.844 -21.428 1.00 43.59 115 PRO A N 1
ATOM 817 C CA . PRO A 1 115 ? -0.120 -12.228 -21.574 1.00 43.59 115 PRO A CA 1
ATOM 818 C C . PRO A 1 115 ? 0.969 -13.170 -21.039 1.00 43.59 115 PRO A C 1
ATOM 820 O O . PRO A 1 115 ? 2.161 -12.926 -21.210 1.00 43.59 115 PRO A O 1
ATOM 823 N N . ALA A 1 116 ? 0.548 -14.260 -20.396 1.00 51.12 116 ALA A N 1
ATOM 824 C CA . ALA A 1 116 ? 1.363 -15.191 -19.604 1.00 51.12 116 ALA A CA 1
ATOM 825 C C . ALA A 1 116 ? 2.528 -15.902 -20.341 1.00 51.12 116 ALA A C 1
ATOM 827 O O . ALA A 1 116 ? 3.161 -16.789 -19.774 1.00 51.12 116 ALA A O 1
ATOM 828 N N . ALA A 1 117 ? 2.811 -15.549 -21.596 1.00 48.03 117 ALA A N 1
ATOM 829 C CA . ALA A 1 117 ? 3.708 -16.275 -22.489 1.00 48.03 117 ALA A CA 1
ATOM 830 C C . ALA A 1 117 ? 5.211 -16.061 -22.208 1.00 48.03 117 ALA A C 1
ATOM 832 O O . ALA A 1 117 ? 6.018 -16.896 -22.604 1.00 48.03 117 ALA A O 1
ATOM 833 N N . GLU A 1 118 ? 5.605 -14.993 -21.506 1.00 49.41 118 GLU A N 1
ATOM 834 C CA . GLU A 1 118 ? 7.026 -14.628 -21.326 1.00 49.41 118 GLU A CA 1
ATOM 835 C C . GLU A 1 118 ? 7.554 -14.817 -19.894 1.00 49.41 118 GLU A C 1
ATOM 837 O O . GLU A 1 118 ? 8.741 -14.617 -19.624 1.00 49.41 118 GLU A O 1
ATOM 842 N N . GLN A 1 119 ? 6.703 -15.237 -18.955 1.00 50.81 119 GLN A N 1
ATOM 843 C CA . GLN A 1 119 ? 7.095 -15.432 -17.560 1.00 50.81 119 GLN A CA 1
ATOM 844 C C . GLN A 1 119 ? 7.527 -16.876 -17.301 1.00 50.81 119 GLN A C 1
ATOM 846 O O . GLN A 1 119 ? 6.716 -17.786 -17.148 1.00 50.81 119 GLN A O 1
ATOM 851 N N . ARG A 1 120 ? 8.841 -17.090 -17.163 1.00 49.16 120 ARG A N 1
ATOM 852 C CA . ARG A 1 120 ? 9.358 -18.254 -16.432 1.00 49.16 120 ARG A CA 1
ATOM 853 C C . ARG A 1 120 ? 9.047 -18.065 -14.947 1.00 49.16 120 ARG A C 1
ATOM 855 O O . ARG A 1 120 ? 9.818 -17.440 -14.228 1.00 49.16 120 ARG A O 1
ATOM 862 N N . GLY A 1 121 ? 7.909 -18.579 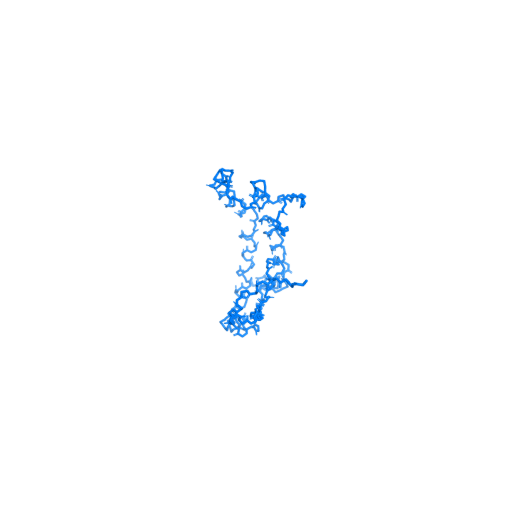-14.492 1.00 55.25 121 GLY A N 1
ATOM 863 C CA . GLY A 1 121 ? 7.496 -18.496 -13.092 1.00 55.25 121 GLY A CA 1
ATOM 864 C C . GLY A 1 121 ? 6.010 -18.204 -12.925 1.00 55.25 121 GLY A C 1
ATOM 865 O O . GLY A 1 121 ? 5.244 -18.198 -13.883 1.00 55.25 121 GLY A O 1
ATOM 866 N N . ARG A 1 122 ? 5.589 -17.999 -11.676 1.00 53.78 122 ARG A N 1
ATOM 867 C CA . ARG A 1 122 ? 4.193 -17.695 -11.346 1.00 53.78 122 ARG A CA 1
ATOM 868 C C . ARG A 1 122 ? 3.872 -16.262 -11.805 1.00 53.78 122 ARG A C 1
ATOM 870 O O . ARG A 1 122 ? 4.713 -15.393 -11.588 1.00 53.78 122 ARG A O 1
ATOM 877 N N . PRO A 1 123 ? 2.693 -15.990 -12.390 1.00 55.44 123 PRO A N 1
ATOM 878 C CA . PRO A 1 123 ? 2.298 -14.626 -12.726 1.00 55.44 123 PRO A CA 1
ATOM 879 C C . PRO A 1 123 ? 2.354 -13.749 -11.470 1.00 55.44 123 PRO A C 1
ATOM 881 O O . PRO A 1 123 ? 1.751 -14.075 -10.443 1.00 55.44 123 PRO A O 1
ATOM 884 N N . HIS A 1 124 ? 3.123 -12.666 -11.543 1.00 65.31 124 HIS A N 1
ATOM 885 C CA . HIS A 1 124 ? 3.274 -11.704 -10.458 1.00 65.31 124 HIS A CA 1
ATOM 886 C C . HIS A 1 124 ? 2.375 -10.496 -10.725 1.00 65.31 124 HIS A C 1
ATOM 888 O O . HIS A 1 124 ? 2.419 -9.904 -11.800 1.00 65.31 124 HIS A O 1
ATOM 894 N N . MET A 1 125 ? 1.549 -10.148 -9.740 1.00 79.88 125 MET A N 1
ATOM 895 C CA . MET A 1 125 ? 0.731 -8.938 -9.752 1.00 79.88 125 MET A CA 1
ATOM 896 C C . MET A 1 125 ? 1.628 -7.695 -9.813 1.00 79.88 125 MET A C 1
ATOM 898 O O . MET A 1 125 ? 2.602 -7.608 -9.064 1.00 79.88 125 MET A O 1
ATOM 902 N N . GLY A 1 126 ? 1.292 -6.734 -10.676 1.00 87.56 126 GLY A N 1
ATOM 903 C CA . GLY A 1 126 ? 2.007 -5.458 -10.747 1.00 87.56 126 GLY A CA 1
ATOM 904 C C . GLY A 1 126 ? 1.758 -4.579 -9.516 1.00 87.56 126 GLY A C 1
ATOM 905 O O . GLY A 1 126 ? 0.709 -4.677 -8.875 1.00 87.56 126 GLY A O 1
ATOM 906 N N . LEU A 1 127 ? 2.695 -3.682 -9.199 1.00 91.31 127 LEU A N 1
ATOM 907 C CA . LEU A 1 127 ? 2.634 -2.819 -8.009 1.00 91.31 127 LEU A CA 1
ATOM 908 C C . LEU A 1 127 ? 1.361 -1.967 -7.958 1.00 91.31 127 LEU A C 1
ATOM 910 O O . LEU A 1 127 ? 0.732 -1.868 -6.905 1.00 91.31 127 LEU A O 1
ATOM 914 N N . LYS A 1 128 ? 0.941 -1.411 -9.101 1.00 91.00 128 LYS A N 1
ATOM 915 C CA . LYS A 1 128 ? -0.314 -0.656 -9.205 1.00 91.00 128 LYS A CA 1
ATOM 916 C C . LYS A 1 128 ? -1.525 -1.511 -8.866 1.00 91.00 128 LYS A C 1
ATOM 918 O O . LYS A 1 128 ? -2.359 -1.114 -8.060 1.00 91.00 128 LYS A O 1
ATOM 923 N N . GLN A 1 129 ? -1.607 -2.695 -9.469 1.00 90.19 129 GLN A N 1
ATOM 924 C CA . GLN A 1 129 ? -2.719 -3.610 -9.245 1.00 90.19 129 GLN A CA 1
ATOM 925 C C . GLN A 1 129 ? -2.790 -4.033 -7.774 1.00 90.19 129 GLN A C 1
ATOM 927 O O . GLN A 1 129 ? -3.876 -4.046 -7.199 1.00 90.19 129 GLN A O 1
ATOM 932 N N . PHE A 1 130 ? -1.641 -4.305 -7.150 1.00 91.88 130 PHE A N 1
ATOM 933 C CA . PHE A 1 130 ? -1.569 -4.594 -5.723 1.00 91.88 130 PHE A CA 1
ATOM 934 C C . PHE A 1 130 ? -2.075 -3.425 -4.879 1.00 91.88 130 PHE A C 1
ATOM 936 O O . PHE A 1 130 ? -2.917 -3.633 -4.008 1.00 91.88 130 PHE A O 1
ATOM 943 N N . ALA A 1 131 ? -1.589 -2.209 -5.137 1.00 93.31 131 ALA A N 1
ATOM 944 C CA . ALA A 1 131 ? -1.978 -1.022 -4.386 1.00 93.31 131 ALA A CA 1
ATOM 945 C C . ALA A 1 131 ? -3.490 -0.773 -4.484 1.00 93.31 131 ALA A C 1
ATOM 947 O O . ALA A 1 131 ? -4.154 -0.669 -3.453 1.00 93.31 131 ALA A O 1
ATOM 948 N N . ASP A 1 132 ? -4.044 -0.796 -5.700 1.00 93.31 132 ASP A N 1
ATOM 949 C CA . ASP A 1 132 ? -5.469 -0.575 -5.959 1.00 93.31 132 ASP A CA 1
ATOM 950 C C . ASP A 1 132 ? -6.343 -1.637 -5.271 1.00 93.31 132 ASP A C 1
ATOM 952 O O . ASP A 1 132 ? -7.289 -1.306 -4.549 1.00 93.31 132 ASP A O 1
ATOM 956 N N . GLN A 1 133 ? -6.013 -2.923 -5.441 1.00 94.06 133 GLN A N 1
ATOM 957 C CA . GLN A 1 133 ? -6.792 -4.022 -4.864 1.00 94.06 133 GLN A CA 1
ATOM 958 C C . GLN A 1 133 ? -6.682 -4.068 -3.339 1.00 94.06 133 GLN A C 1
ATOM 960 O O . GLN A 1 133 ? -7.690 -4.220 -2.645 1.00 94.06 133 GLN A O 1
ATOM 965 N N . ARG A 1 134 ? -5.475 -3.882 -2.790 1.00 94.94 134 ARG A N 1
ATOM 966 C CA . ARG A 1 134 ? -5.258 -3.876 -1.341 1.00 94.94 134 ARG A CA 1
ATOM 967 C C . ARG A 1 134 ? -5.953 -2.693 -0.683 1.00 94.94 134 ARG A C 1
ATOM 969 O O . ARG A 1 134 ? -6.589 -2.860 0.357 1.00 94.94 134 ARG A O 1
ATOM 976 N N . ARG A 1 135 ? -5.864 -1.512 -1.295 1.00 95.56 135 ARG A N 1
ATOM 977 C CA . ARG A 1 135 ? -6.580 -0.313 -0.858 1.00 95.56 135 ARG A CA 1
ATOM 978 C C . ARG A 1 135 ? -8.082 -0.559 -0.830 1.00 95.56 135 ARG A C 1
ATOM 980 O O . ARG A 1 135 ? -8.713 -0.318 0.196 1.00 95.56 135 ARG A O 1
ATOM 987 N N . ALA A 1 136 ? -8.646 -1.083 -1.917 1.00 95.81 136 ALA A N 1
ATOM 988 C CA . ALA A 1 136 ? -10.071 -1.385 -1.999 1.00 95.81 136 ALA A CA 1
ATOM 989 C C . ALA A 1 136 ? -10.516 -2.374 -0.912 1.00 95.81 136 ALA A C 1
ATOM 991 O O . ALA A 1 136 ? -11.550 -2.159 -0.281 1.00 95.81 136 ALA A O 1
ATOM 992 N N . PHE A 1 137 ? -9.732 -3.421 -0.649 1.00 96.25 137 PHE A N 1
ATOM 993 C CA . PHE A 1 137 ? -10.023 -4.379 0.415 1.00 96.25 137 PHE A CA 1
ATOM 994 C C . PHE A 1 137 ? -10.023 -3.720 1.803 1.00 96.25 137 PHE A C 1
ATOM 9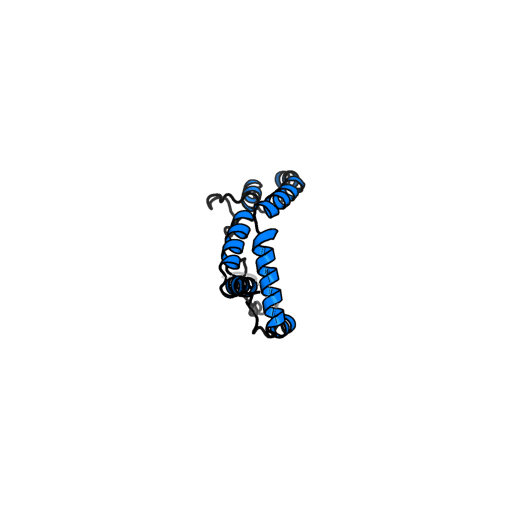96 O O . PHE A 1 137 ? -10.990 -3.851 2.553 1.00 96.25 137 PHE A O 1
ATOM 1003 N N . LEU A 1 138 ? -8.969 -2.969 2.138 1.00 95.69 138 LEU A N 1
ATOM 1004 C CA . LEU A 1 138 ? -8.826 -2.338 3.452 1.00 95.69 138 LEU A CA 1
ATOM 1005 C C . LEU A 1 138 ? -9.925 -1.304 3.722 1.00 95.69 138 LEU A C 1
ATOM 1007 O O . LEU A 1 138 ? -10.515 -1.308 4.799 1.00 95.69 138 LEU A O 1
ATOM 1011 N N . LEU A 1 139 ? -10.259 -0.464 2.740 1.00 95.31 139 LEU A N 1
ATOM 1012 C CA . LEU A 1 139 ? -11.333 0.528 2.880 1.00 95.31 139 LEU A CA 1
ATOM 1013 C C . LEU A 1 139 ? -12.725 -0.116 2.966 1.00 95.31 139 LEU A C 1
ATOM 1015 O O . LEU A 1 139 ? -13.652 0.482 3.512 1.00 95.31 139 LEU A O 1
ATOM 1019 N N . ASN A 1 140 ? -12.881 -1.343 2.461 1.00 95.69 140 ASN A N 1
ATOM 1020 C CA . ASN A 1 140 ? -14.119 -2.107 2.580 1.00 95.69 140 ASN A CA 1
ATOM 1021 C C . ASN A 1 140 ? -14.207 -2.984 3.832 1.00 95.69 140 ASN A C 1
ATOM 1023 O O . ASN A 1 140 ? -15.282 -3.523 4.101 1.00 95.69 140 ASN A O 1
ATOM 1027 N N . HIS A 1 141 ? -13.137 -3.085 4.620 1.00 95.44 141 HIS A N 1
ATOM 1028 C CA . HIS A 1 141 ? -13.100 -3.904 5.823 1.00 95.44 141 HIS A CA 1
ATOM 1029 C C . HIS A 1 141 ? -14.089 -3.397 6.885 1.00 95.44 141 HIS A C 1
ATOM 1031 O O . HIS A 1 141 ? -14.096 -2.212 7.231 1.00 95.44 141 HIS A O 1
ATOM 1037 N N . ALA A 1 142 ? -14.900 -4.301 7.444 1.00 94.38 142 ALA A N 1
ATOM 1038 C CA . ALA A 1 142 ? -16.002 -3.956 8.346 1.00 94.38 142 ALA A CA 1
ATOM 1039 C C . ALA A 1 142 ? -15.543 -3.129 9.559 1.00 94.38 142 ALA A C 1
ATOM 1041 O O . ALA A 1 142 ? -16.111 -2.074 9.839 1.00 94.38 142 ALA A O 1
ATOM 1042 N N . GLU A 1 143 ? -14.464 -3.549 10.228 1.00 92.81 143 GLU A N 1
ATOM 1043 C CA . GLU A 1 143 ? -13.950 -2.819 11.394 1.00 92.81 143 GLU A CA 1
ATOM 1044 C C . GLU A 1 143 ? -13.367 -1.444 11.035 1.00 92.81 143 GLU A C 1
ATOM 1046 O O . GLU A 1 143 ? -13.397 -0.535 11.857 1.00 92.81 143 GLU A O 1
ATOM 1051 N N . ILE A 1 144 ? -12.877 -1.258 9.804 1.00 93.69 144 ILE A N 1
ATOM 1052 C CA . ILE A 1 144 ? -12.339 0.032 9.345 1.00 93.69 144 ILE A CA 1
ATOM 1053 C C . ILE A 1 144 ? -13.483 0.991 8.996 1.00 93.69 144 ILE A C 1
ATOM 1055 O O . ILE A 1 144 ? -13.434 2.167 9.357 1.00 93.69 144 ILE A O 1
ATOM 1059 N N . LYS A 1 145 ? -14.551 0.491 8.363 1.00 93.81 145 LYS A N 1
ATOM 1060 C CA . LYS A 1 145 ? -15.774 1.270 8.112 1.00 93.81 145 LYS A CA 1
ATOM 1061 C C . LYS A 1 145 ? -16.450 1.712 9.408 1.00 93.81 145 LYS A C 1
ATOM 1063 O O . LYS A 1 145 ? -16.870 2.863 9.509 1.00 93.81 145 LYS A O 1
ATOM 1068 N N . ALA A 1 146 ? -16.501 0.830 10.407 1.00 90.88 146 ALA A N 1
ATOM 1069 C CA . ALA A 1 146 ? -17.099 1.128 11.705 1.00 90.88 146 ALA A CA 1
ATOM 1070 C C . ALA A 1 146 ? -16.415 2.312 12.417 1.00 90.88 146 ALA A C 1
ATOM 1072 O O . ALA A 1 146 ? -17.107 3.126 13.022 1.00 90.88 146 ALA A O 1
ATOM 1073 N N . LEU A 1 147 ? -15.091 2.475 12.271 1.00 85.69 147 LEU A N 1
ATOM 1074 C CA . LEU A 1 147 ? -14.363 3.616 12.847 1.00 85.69 147 LEU A CA 1
ATOM 1075 C C . LEU A 1 147 ? -14.865 4.969 12.327 1.00 85.69 147 LEU A C 1
ATOM 1077 O O . LEU A 1 147 ? -14.936 5.927 13.095 1.00 85.69 147 LEU A O 1
ATOM 1081 N N . GLY A 1 148 ? -15.219 5.053 11.039 1.00 67.12 148 GLY A N 1
ATOM 1082 C CA . GLY A 1 148 ? -15.722 6.283 10.421 1.00 67.12 148 GLY A CA 1
ATOM 1083 C C . GLY A 1 148 ? -17.085 6.718 10.962 1.00 67.12 148 GLY A C 1
ATOM 1084 O O . GLY A 1 148 ? -17.326 7.913 11.101 1.00 67.12 148 GLY A O 1
ATOM 1085 N N . ALA A 1 149 ? -17.941 5.763 11.333 1.00 61.47 149 ALA A N 1
ATOM 1086 C CA . ALA A 1 149 ? -19.258 6.046 11.903 1.00 61.47 149 ALA A CA 1
ATOM 1087 C C . ALA A 1 149 ? -19.171 6.611 13.333 1.00 61.47 149 ALA A C 1
ATOM 1089 O O . ALA A 1 149 ? -19.963 7.469 13.708 1.00 61.47 149 ALA A O 1
ATOM 1090 N N . THR A 1 150 ? -18.186 6.176 14.123 1.00 55.72 150 THR A N 1
ATOM 1091 C CA . THR A 1 150 ? -17.981 6.651 15.504 1.00 55.72 150 THR A CA 1
ATOM 1092 C C . THR A 1 150 ? -17.374 8.051 15.616 1.00 55.72 150 THR A C 1
ATOM 1094 O O . THR A 1 150 ? -17.574 8.703 16.637 1.00 55.72 150 THR A O 1
ATOM 1097 N N . THR A 1 151 ? -16.655 8.541 14.601 1.00 52.00 151 THR A N 1
ATOM 1098 C CA . THR A 1 151 ? -16.029 9.879 14.646 1.00 52.00 151 THR A CA 1
ATOM 1099 C C . THR A 1 151 ? -17.000 11.009 14.277 1.00 52.00 151 THR A C 1
ATOM 1101 O O . THR A 1 151 ? -16.823 12.123 14.751 1.00 52.00 151 THR A O 1
ATOM 1104 N N . SER A 1 152 ? -18.061 10.742 13.505 1.00 44.81 152 SER A N 1
ATOM 1105 C CA . SER A 1 152 ? -19.085 11.746 13.144 1.00 44.81 152 SER A CA 1
ATOM 1106 C C . SER A 1 152 ? -20.143 12.010 14.228 1.00 44.81 152 SER A C 1
ATOM 1108 O O . SER A 1 152 ? -21.076 12.769 13.985 1.00 44.81 152 SER A O 1
ATOM 1110 N N . ALA A 1 153 ? -20.020 11.404 15.410 1.00 38.91 153 ALA A N 1
ATOM 1111 C CA . ALA A 1 153 ? -20.970 11.555 16.515 1.00 38.91 153 ALA A CA 1
ATOM 1112 C C . ALA A 1 153 ? -20.460 12.466 17.652 1.00 38.91 153 ALA A C 1
ATOM 1114 O O . ALA A 1 153 ? -20.899 12.317 18.793 1.00 38.91 153 ALA A O 1
ATOM 1115 N N . LYS A 1 154 ? -19.525 13.383 17.376 1.00 33.41 154 LYS A N 1
ATOM 1116 C CA . LYS A 1 154 ? -19.006 14.320 18.377 1.00 33.41 154 LYS A CA 1
ATOM 1117 C C . LYS A 1 154 ? -18.877 15.735 17.838 1.00 33.41 154 LYS A C 1
ATOM 1119 O O . LYS A 1 154 ? -18.440 15.869 16.676 1.00 33.41 154 LYS A O 1
#

pLDDT: mean 76.24, std 22.04, range [33.41, 96.69]